Protein AF-A0A9E5YKW2-F1 (afdb_monomer)

Sequence (56 aa):
MNSTESILEQYREADFERRLNLFLECPALRTRFVEIDQSESSGSSFTGSIPKRCCS

pLDDT: mean 81.04, std 17.07, range [46.59, 96.25]

Structure (mmCIF, N/CA/C/O backbone):
data_AF-A0A9E5YKW2-F1
#
_entry.id   AF-A0A9E5YKW2-F1
#
loop_
_atom_site.group_PDB
_atom_site.id
_atom_site.type_symbol
_atom_site.label_atom_id
_atom_site.label_alt_id
_atom_site.label_comp_id
_atom_site.label_asym_id
_atom_site.label_entity_id
_atom_site.label_seq_id
_atom_site.pdbx_PDB_ins_code
_atom_site.Cartn_x
_atom_site.Cartn_y
_atom_site.Cartn_z
_atom_site.occupancy
_atom_site.B_iso_or_equiv
_atom_site.auth_seq_id
_atom_site.auth_comp_id
_atom_site.auth_asym_id
_atom_site.auth_atom_id
_atom_site.pdbx_PDB_model_num
ATOM 1 N N . MET A 1 1 ? 5.022 -1.714 19.933 1.00 51.34 1 MET A N 1
ATOM 2 C CA . MET A 1 1 ? 4.392 -0.803 18.955 1.00 51.34 1 MET A CA 1
ATOM 3 C C . MET A 1 1 ? 5.424 -0.544 17.886 1.00 51.34 1 MET A C 1
ATOM 5 O O . MET A 1 1 ? 6.443 0.053 18.201 1.00 51.34 1 MET A O 1
ATOM 9 N N . ASN A 1 2 ? 5.218 -1.061 16.678 1.00 62.97 2 ASN A N 1
ATOM 10 C CA . ASN A 1 2 ? 6.113 -0.744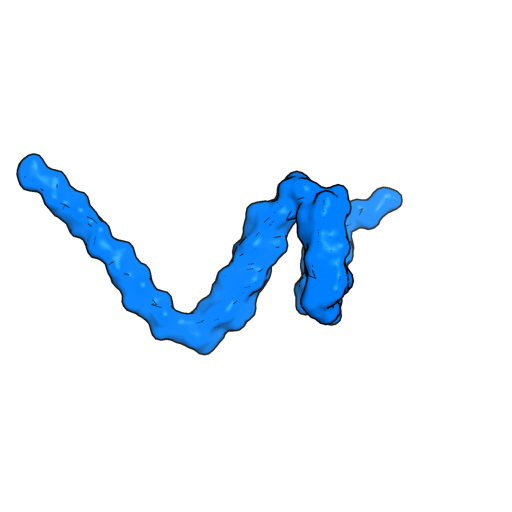 15.572 1.00 62.97 2 ASN A CA 1
ATOM 11 C C . ASN A 1 2 ? 5.863 0.720 15.220 1.00 62.97 2 ASN A C 1
ATOM 13 O O . ASN A 1 2 ? 4.724 1.102 14.950 1.00 62.97 2 ASN A O 1
ATOM 17 N N . SER A 1 3 ? 6.899 1.547 15.307 1.00 85.25 3 SER A N 1
ATOM 18 C CA . SER A 1 3 ? 6.809 2.947 14.909 1.00 85.25 3 SER A CA 1
ATOM 19 C C . SER A 1 3 ? 6.411 3.030 13.438 1.00 85.25 3 SER A C 1
ATOM 21 O O . SER A 1 3 ? 6.810 2.178 12.644 1.00 85.25 3 SER A O 1
ATOM 23 N N . THR A 1 4 ? 5.665 4.068 13.063 1.00 88.31 4 THR A N 1
ATOM 24 C CA . THR A 1 4 ? 5.258 4.315 11.672 1.00 88.31 4 THR A CA 1
ATOM 25 C C . THR A 1 4 ? 6.422 4.176 10.689 1.00 88.31 4 THR A C 1
ATOM 27 O O . THR A 1 4 ? 6.271 3.547 9.648 1.00 88.31 4 THR A O 1
ATOM 30 N N . GLU A 1 5 ? 7.603 4.685 11.046 1.00 89.25 5 GLU A N 1
ATOM 31 C CA . GLU A 1 5 ? 8.808 4.573 10.218 1.00 89.25 5 GLU A CA 1
ATOM 32 C C . GLU A 1 5 ? 9.255 3.125 9.987 1.00 89.25 5 GLU A C 1
ATOM 34 O O . GLU A 1 5 ? 9.577 2.763 8.862 1.00 89.25 5 GLU A O 1
ATOM 39 N N . SER A 1 6 ? 9.172 2.262 11.003 1.00 92.25 6 SER A N 1
ATOM 40 C CA . SER A 1 6 ? 9.527 0.842 10.870 1.00 92.25 6 SER A CA 1
ATOM 41 C C . SER A 1 6 ? 8.571 0.088 9.940 1.00 92.25 6 SER A C 1
ATOM 43 O O . SER A 1 6 ? 8.975 -0.858 9.269 1.00 92.25 6 SER A O 1
ATOM 45 N N . ILE A 1 7 ? 7.301 0.498 9.873 1.00 92.81 7 ILE A N 1
ATOM 46 C CA . ILE A 1 7 ? 6.325 -0.091 8.945 1.00 92.81 7 ILE A CA 1
ATOM 47 C C . ILE A 1 7 ? 6.607 0.368 7.508 1.00 92.81 7 ILE A C 1
ATOM 49 O O . ILE A 1 7 ? 6.504 -0.428 6.577 1.00 92.81 7 ILE A O 1
ATOM 53 N 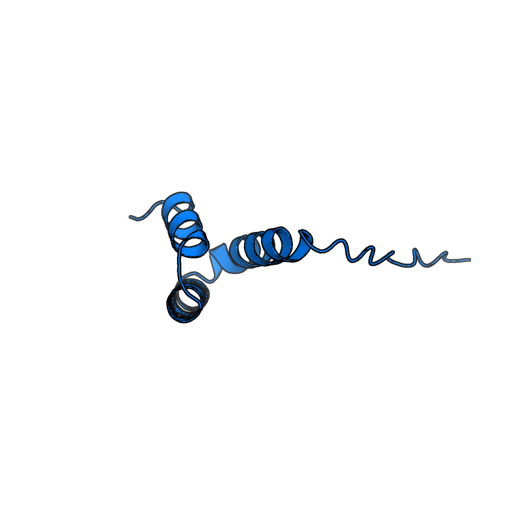N . LEU A 1 8 ? 6.980 1.637 7.320 1.00 93.19 8 LEU A N 1
ATOM 54 C CA . LEU A 1 8 ? 7.341 2.175 6.005 1.00 93.19 8 LEU A CA 1
ATOM 55 C C . LEU A 1 8 ? 8.635 1.556 5.464 1.00 93.19 8 LEU A C 1
ATOM 57 O O . LEU A 1 8 ? 8.712 1.270 4.272 1.00 93.19 8 LEU A O 1
ATOM 61 N N . GLU A 1 9 ? 9.620 1.322 6.329 1.00 93.81 9 GLU A N 1
ATOM 62 C CA . GLU A 1 9 ? 10.859 0.626 5.971 1.00 93.81 9 GLU A CA 1
ATOM 63 C C . GLU A 1 9 ? 10.575 -0.824 5.560 1.00 93.81 9 GLU A C 1
ATOM 65 O O . GLU A 1 9 ? 10.923 -1.223 4.449 1.00 93.81 9 GLU A O 1
ATOM 70 N N . GLN A 1 10 ? 9.796 -1.557 6.368 1.00 93.75 10 GLN A N 1
ATOM 71 C CA . GLN A 1 10 ? 9.337 -2.905 6.014 1.00 93.75 10 GLN A CA 1
ATOM 72 C C . GLN A 1 10 ? 8.578 -2.934 4.687 1.00 93.75 10 GLN A C 1
ATOM 74 O O . GLN A 1 10 ? 8.765 -3.861 3.911 1.00 93.75 10 GLN A O 1
ATOM 79 N N . TYR A 1 11 ? 7.734 -1.939 4.403 1.00 94.62 11 TYR A N 1
ATOM 80 C CA . TYR A 1 11 ? 7.029 -1.844 3.123 1.00 94.62 11 TYR A CA 1
ATOM 81 C C . TYR A 1 11 ? 7.985 -1.626 1.942 1.00 94.62 11 TYR A C 1
ATOM 83 O O . TYR A 1 11 ? 7.744 -2.141 0.850 1.00 94.62 11 TYR A O 1
ATOM 91 N N . ARG A 1 12 ? 9.066 -0.862 2.140 1.00 91.94 12 ARG A N 1
ATOM 92 C CA . ARG A 1 12 ? 10.041 -0.567 1.085 1.00 91.94 12 ARG A CA 1
AT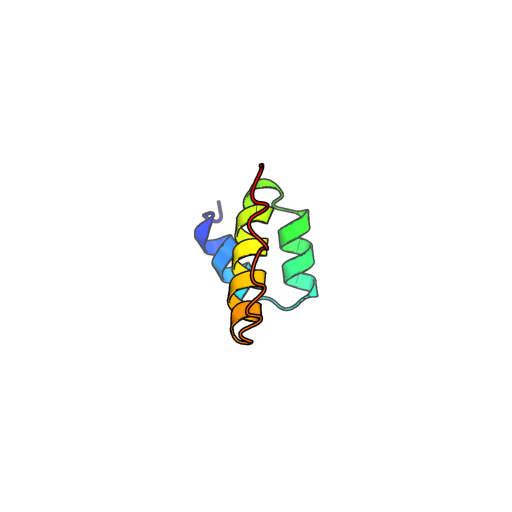OM 93 C C . ARG A 1 12 ? 10.859 -1.803 0.707 1.00 91.94 12 ARG A C 1
ATOM 95 O O . ARG A 1 12 ? 11.077 -2.018 -0.477 1.00 91.94 12 ARG A O 1
ATOM 102 N N . GLU A 1 13 ? 11.252 -2.613 1.687 1.00 93.81 13 GLU A N 1
ATOM 103 C CA . GLU A 1 13 ? 12.041 -3.839 1.474 1.00 93.81 13 GLU A CA 1
ATOM 104 C C . GLU A 1 13 ? 11.188 -5.084 1.168 1.00 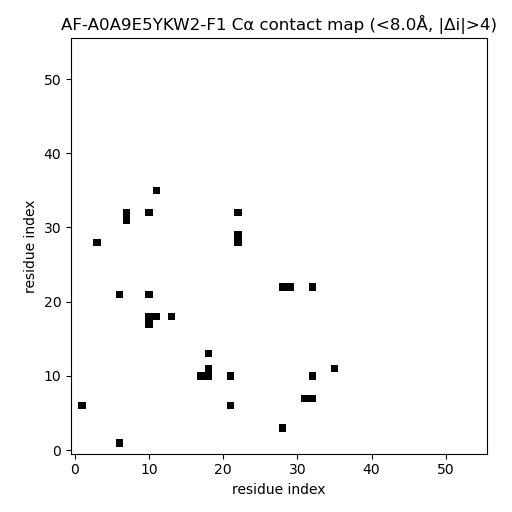93.81 13 GLU A C 1
ATOM 106 O O . GLU A 1 13 ? 11.712 -6.120 0.768 1.00 93.81 13 GLU A O 1
ATOM 111 N N . ALA A 1 14 ? 9.874 -4.998 1.372 1.00 94.06 14 ALA A N 1
ATOM 112 C CA . ALA A 1 14 ? 8.934 -6.096 1.199 1.00 94.06 14 ALA A CA 1
ATOM 113 C C . ALA A 1 14 ? 8.641 -6.445 -0.267 1.00 94.06 14 ALA A C 1
ATOM 115 O O . ALA A 1 14 ? 8.446 -5.573 -1.115 1.00 94.06 14 ALA A O 1
ATOM 116 N N . ASP A 1 15 ? 8.430 -7.738 -0.516 1.00 94.44 15 ASP A N 1
ATOM 117 C CA . ASP A 1 15 ? 7.816 -8.239 -1.744 1.00 94.44 15 ASP A CA 1
ATOM 118 C C . ASP A 1 15 ? 6.343 -7.822 -1.882 1.00 94.44 15 ASP A C 1
ATOM 120 O O . ASP A 1 15 ? 5.680 -7.421 -0.920 1.00 94.44 15 ASP A O 1
ATOM 124 N N . PHE A 1 16 ? 5.791 -7.998 -3.085 1.00 91.38 16 PHE A N 1
ATOM 125 C CA . PHE A 1 16 ? 4.421 -7.606 -3.429 1.00 91.38 16 PHE A CA 1
ATOM 126 C C . PHE A 1 16 ? 3.355 -8.123 -2.447 1.00 91.38 16 PHE A C 1
ATOM 128 O O . PHE A 1 16 ? 2.500 -7.358 -2.004 1.00 91.38 16 PHE A O 1
ATOM 135 N N . GLU A 1 17 ? 3.410 -9.403 -2.065 1.00 96.25 17 GLU A N 1
ATOM 136 C CA . GLU A 1 17 ? 2.438 -9.988 -1.131 1.00 96.25 17 GLU A CA 1
ATOM 137 C C . GLU A 1 17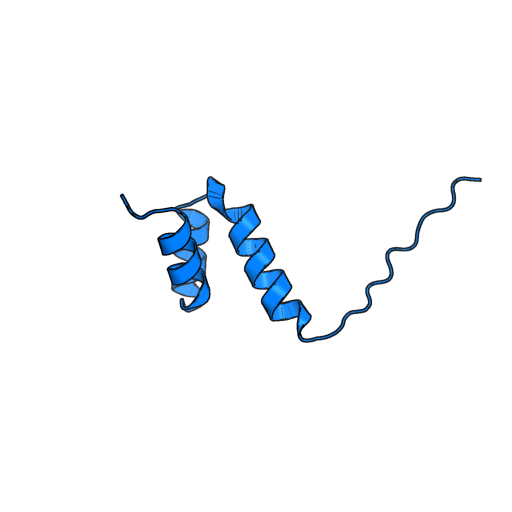 ? 2.507 -9.316 0.247 1.00 96.25 17 GLU A C 1
ATOM 139 O O . GLU A 1 17 ? 1.489 -8.991 0.863 1.00 96.25 17 GLU A O 1
ATOM 144 N N . ARG A 1 18 ? 3.721 -9.055 0.731 1.00 94.44 18 ARG A N 1
ATOM 145 C CA . ARG A 1 18 ? 3.957 -8.432 2.032 1.00 94.44 18 ARG A CA 1
ATOM 146 C C . ARG A 1 18 ? 3.559 -6.951 2.008 1.00 94.44 18 ARG A 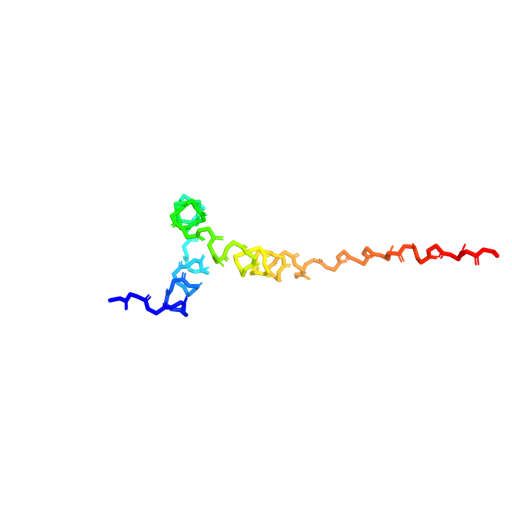C 1
ATOM 148 O O . ARG A 1 18 ? 2.913 -6.490 2.948 1.00 94.44 18 ARG A O 1
ATOM 155 N N . ARG A 1 19 ? 3.832 -6.239 0.909 1.00 94.88 19 ARG A N 1
ATOM 156 C CA . ARG A 1 19 ? 3.325 -4.880 0.651 1.00 94.88 19 ARG A CA 1
ATOM 157 C C . ARG A 1 19 ? 1.802 -4.821 0.681 1.00 94.88 19 ARG A C 1
ATOM 159 O O . ARG A 1 19 ? 1.240 -3.962 1.358 1.00 94.88 19 ARG A O 1
ATOM 166 N N . LEU A 1 20 ? 1.131 -5.749 -0.003 1.00 95.19 20 LEU A N 1
ATOM 167 C CA . LEU A 1 20 ? -0.329 -5.817 -0.026 1.00 95.19 20 LEU A CA 1
ATOM 168 C C . LEU A 1 20 ? -0.898 -6.025 1.382 1.00 95.19 20 LEU A C 1
ATOM 170 O O . LEU A 1 20 ? -1.813 -5.305 1.778 1.00 95.19 20 LEU A O 1
ATOM 174 N N . ASN A 1 21 ? -0.329 -6.951 2.157 1.00 95.88 21 ASN A N 1
ATOM 175 C CA . ASN A 1 21 ? -0.748 -7.170 3.542 1.00 95.88 21 ASN A CA 1
ATOM 176 C C . ASN A 1 21 ? -0.597 -5.894 4.387 1.00 95.88 21 ASN A C 1
ATOM 178 O O . ASN A 1 21 ? -1.573 -5.441 4.982 1.00 95.88 21 ASN A O 1
ATOM 182 N N . LEU A 1 22 ? 0.565 -5.233 4.339 1.00 94.56 22 LEU A N 1
ATOM 183 C CA . LEU A 1 22 ? 0.798 -3.973 5.058 1.00 94.56 22 LEU A CA 1
ATOM 184 C C . LEU A 1 22 ? -0.181 -2.863 4.638 1.00 94.56 22 LEU A C 1
ATOM 186 O O 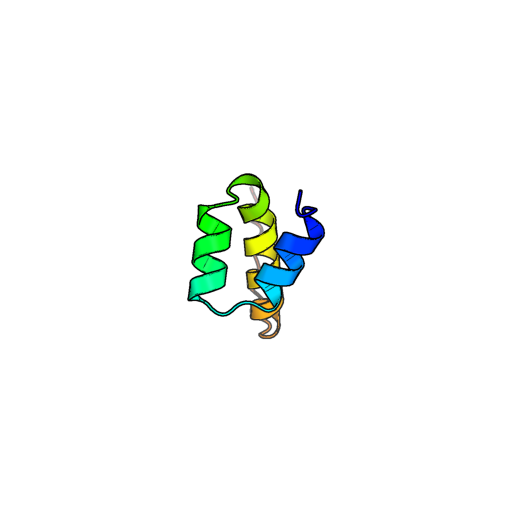. LEU A 1 22 ? -0.670 -2.106 5.479 1.00 94.56 22 LEU A O 1
ATOM 190 N N . PHE A 1 23 ? -0.517 -2.781 3.350 1.00 93.81 23 PHE A N 1
ATOM 191 C CA . PHE A 1 23 ? -1.485 -1.818 2.823 1.00 93.81 23 PHE A CA 1
ATOM 192 C C . PHE A 1 23 ? -2.918 -2.069 3.326 1.00 93.81 23 PHE A C 1
ATOM 194 O O . PHE A 1 23 ? -3.696 -1.124 3.541 1.00 93.81 23 PHE A O 1
ATOM 201 N N . LEU A 1 24 ? -3.286 -3.339 3.509 1.00 94.56 24 LEU A N 1
ATOM 202 C CA . LEU A 1 24 ? -4.582 -3.744 4.050 1.00 94.56 24 LEU A CA 1
ATOM 203 C C . LEU A 1 24 ? -4.653 -3.529 5.567 1.00 94.56 24 LEU A C 1
ATOM 205 O O . LEU A 1 24 ? -5.656 -2.993 6.040 1.00 94.56 24 LEU A O 1
ATOM 209 N N . GLU A 1 25 ? -3.592 -3.867 6.301 1.00 93.62 25 GLU A N 1
ATOM 210 C CA . GLU A 1 25 ? -3.518 -3.745 7.763 1.00 93.62 25 GLU A CA 1
ATOM 211 C C . GLU A 1 25 ? -3.382 -2.291 8.244 1.00 93.62 25 GLU A C 1
ATOM 213 O O . GLU A 1 25 ? -3.911 -1.939 9.299 1.00 93.62 25 GLU A O 1
ATOM 218 N N . CYS A 1 26 ? -2.705 -1.425 7.478 1.00 91.88 26 CYS A N 1
ATOM 219 C CA . CYS A 1 26 ? -2.391 -0.050 7.882 1.00 91.88 26 CYS A CA 1
ATOM 220 C C . CYS A 1 26 ? -3.049 1.005 6.967 1.00 91.88 26 CYS A C 1
ATOM 222 O O . CYS A 1 26 ? -2.354 1.691 6.208 1.00 91.88 26 CYS A O 1
ATOM 224 N N . PRO A 1 27 ? -4.377 1.227 7.053 1.00 9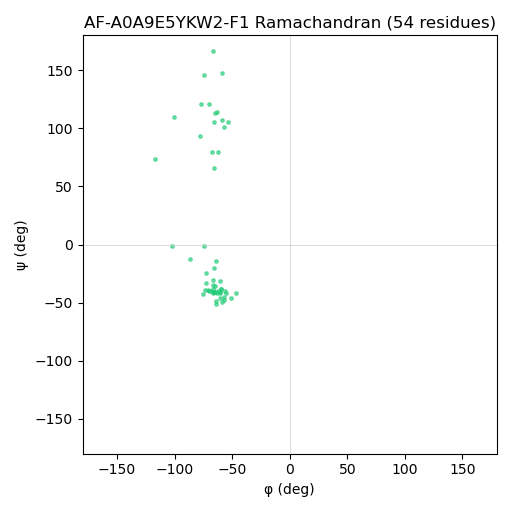1.62 27 PRO A N 1
ATOM 225 C CA . PRO A 1 27 ? -5.078 2.193 6.204 1.00 91.62 27 PRO A CA 1
ATOM 226 C C . PRO A 1 27 ? -4.579 3.637 6.374 1.00 91.62 27 PRO A C 1
ATOM 228 O O . PRO A 1 27 ? -4.552 4.390 5.403 1.00 91.62 27 PRO A O 1
ATOM 231 N N . ALA A 1 28 ? -4.123 4.012 7.575 1.00 93.50 28 ALA A N 1
ATOM 232 C CA . ALA A 1 28 ? -3.580 5.343 7.864 1.00 93.50 28 ALA A CA 1
ATOM 233 C C . ALA A 1 28 ? -2.268 5.652 7.115 1.00 93.50 28 ALA A C 1
ATOM 235 O O . ALA A 1 28 ? -1.914 6.817 6.954 1.00 93.50 28 ALA A O 1
ATOM 236 N N . LEU A 1 29 ? -1.551 4.622 6.652 1.00 93.44 29 LEU A N 1
ATOM 237 C CA . LEU A 1 29 ? -0.257 4.759 5.977 1.00 93.44 29 LEU A CA 1
ATOM 238 C C . LEU A 1 29 ? -0.351 4.614 4.456 1.00 93.44 29 LEU A C 1
ATOM 240 O O . LEU A 1 29 ? 0.651 4.790 3.771 1.00 93.44 29 LEU A O 1
ATOM 244 N N . ARG A 1 30 ? -1.545 4.368 3.902 1.00 93.75 30 ARG A N 1
ATOM 245 C CA . ARG A 1 30 ? -1.743 4.167 2.456 1.00 93.75 30 ARG A CA 1
ATOM 246 C C . ARG A 1 30 ? -1.223 5.316 1.609 1.00 93.75 30 ARG A C 1
ATOM 248 O O . ARG A 1 30 ? -0.580 5.060 0.599 1.00 93.75 30 ARG A O 1
ATOM 255 N N . THR A 1 31 ? -1.441 6.561 2.033 1.00 94.19 31 THR A N 1
ATOM 256 C CA . THR A 1 31 ? -0.897 7.734 1.332 1.00 94.19 31 THR A CA 1
ATOM 257 C C . THR A 1 31 ? 0.624 7.646 1.219 1.00 94.19 31 THR A C 1
ATOM 259 O O . THR A 1 31 ? 1.165 7.816 0.134 1.00 94.19 31 THR A O 1
ATOM 262 N N . ARG A 1 32 ? 1.303 7.273 2.311 1.00 94.06 32 ARG A N 1
ATOM 263 C CA . ARG A 1 32 ? 2.762 7.115 2.348 1.00 94.06 32 ARG A CA 1
ATOM 264 C C . ARG A 1 32 ? 3.239 5.933 1.505 1.00 94.06 32 ARG A C 1
ATOM 266 O O . ARG A 1 32 ? 4.237 6.059 0.807 1.00 94.06 32 ARG A O 1
ATOM 273 N N . PHE A 1 33 ? 2.522 4.809 1.525 1.00 94.12 33 PHE A N 1
ATOM 274 C CA . PHE A 1 33 ? 2.821 3.657 0.669 1.00 94.12 33 PHE A CA 1
ATOM 275 C C . PHE A 1 33 ? 2.725 4.006 -0.823 1.00 94.12 33 PHE A C 1
ATOM 277 O O . PHE A 1 33 ? 3.605 3.634 -1.593 1.00 94.12 33 PHE A O 1
ATOM 284 N N . VAL A 1 34 ? 1.705 4.774 -1.221 1.00 92.38 34 VAL A N 1
ATOM 285 C CA . VAL A 1 34 ? 1.545 5.251 -2.604 1.00 92.38 34 VAL A CA 1
ATOM 286 C C . VAL A 1 34 ? 2.657 6.226 -2.993 1.00 92.38 34 VAL A C 1
ATOM 288 O O . VAL A 1 34 ? 3.173 6.124 -4.100 1.00 92.38 34 VAL A O 1
ATOM 291 N N . GLU A 1 35 ? 3.066 7.138 -2.105 1.00 93.50 35 GLU A N 1
ATOM 292 C CA . GLU A 1 35 ? 4.203 8.038 -2.360 1.00 93.50 35 GLU A CA 1
ATOM 293 C C . GLU A 1 35 ? 5.509 7.262 -2.605 1.00 93.50 35 GLU A C 1
ATOM 295 O O . GLU A 1 35 ? 6.300 7.650 -3.468 1.00 93.50 35 GLU A O 1
ATOM 300 N N . ILE A 1 36 ? 5.731 6.158 -1.879 1.00 91.31 36 ILE A N 1
ATOM 301 C CA . ILE A 1 36 ? 6.884 5.267 -2.087 1.00 91.31 36 ILE A CA 1
ATOM 302 C C . ILE A 1 36 ? 6.805 4.623 -3.474 1.00 91.31 36 ILE A C 1
ATOM 304 O O . ILE A 1 36 ? 7.753 4.746 -4.244 1.00 91.31 36 ILE A O 1
ATOM 308 N N . ASP A 1 37 ? 5.667 4.016 -3.816 1.00 90.25 37 ASP A N 1
ATOM 309 C CA . ASP A 1 37 ? 5.463 3.331 -5.101 1.00 90.25 37 ASP A CA 1
ATOM 310 C C . ASP A 1 37 ? 5.615 4.302 -6.292 1.00 90.25 37 ASP A C 1
ATOM 312 O O . ASP A 1 37 ? 6.294 4.018 -7.280 1.00 90.25 37 ASP A O 1
ATOM 316 N N . GLN A 1 38 ? 5.080 5.521 -6.154 1.00 88.12 38 GLN A N 1
ATOM 317 C CA . GLN A 1 38 ? 5.250 6.601 -7.130 1.00 88.12 38 GLN A CA 1
ATOM 318 C C . GLN A 1 38 ? 6.704 7.060 -7.249 1.00 88.12 38 GLN A C 1
ATOM 320 O O . GLN A 1 38 ? 7.168 7.302 -8.362 1.00 88.12 38 GLN A O 1
ATOM 325 N N . SER A 1 39 ? 7.430 7.169 -6.134 1.00 85.50 39 SER A N 1
ATOM 326 C CA . SER A 1 39 ? 8.843 7.562 -6.140 1.00 85.50 39 SER A CA 1
ATOM 327 C C . SER A 1 39 ? 9.717 6.502 -6.814 1.00 85.50 39 SER A C 1
ATOM 329 O O . SER A 1 39 ? 10.565 6.848 -7.635 1.00 85.50 39 SER A O 1
ATOM 331 N N . GLU A 1 40 ? 9.469 5.219 -6.546 1.00 80.25 40 GLU A N 1
ATOM 332 C CA . GLU A 1 40 ? 10.165 4.102 -7.201 1.00 80.25 40 GLU A CA 1
ATOM 333 C C . GLU A 1 40 ? 9.843 4.029 -8.698 1.00 80.25 40 GLU A C 1
ATOM 335 O O . GLU A 1 40 ? 10.740 3.857 -9.525 1.00 80.25 40 GLU A O 1
ATOM 340 N N . SER A 1 41 ? 8.580 4.253 -9.071 1.00 72.00 41 SER A N 1
ATOM 341 C CA . SER A 1 41 ? 8.165 4.265 -10.475 1.00 72.00 41 SER A CA 1
ATOM 342 C C 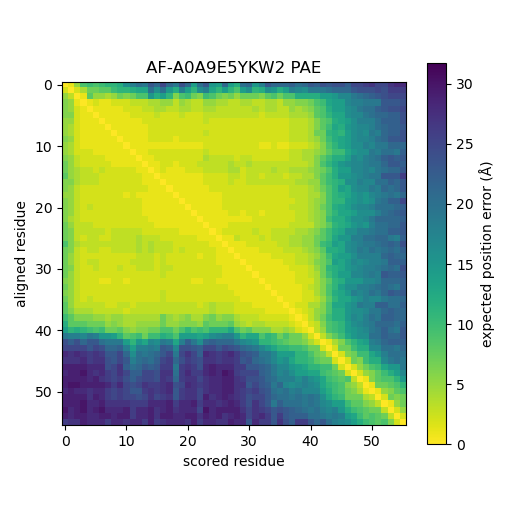. SER A 1 41 ? 8.638 5.516 -11.232 1.00 72.00 41 SER A C 1
ATOM 344 O O . SER A 1 41 ? 8.806 5.467 -12.453 1.00 72.00 41 SER A O 1
ATOM 346 N N . SER A 1 42 ? 8.892 6.631 -10.535 1.00 58.88 42 SER A N 1
ATOM 347 C CA . SER A 1 42 ? 9.355 7.900 -11.124 1.00 58.88 42 SER A CA 1
ATOM 348 C C . SER A 1 42 ? 10.826 7.905 -11.569 1.00 58.88 42 SER A C 1
ATOM 350 O O . SER A 1 42 ? 11.278 8.870 -12.188 1.00 58.88 42 SER A O 1
ATOM 352 N N . GLY A 1 43 ? 11.553 6.797 -11.367 1.00 54.03 43 GLY A N 1
ATOM 353 C CA . GLY A 1 43 ? 12.821 6.520 -12.054 1.00 54.03 43 GLY A CA 1
ATOM 354 C C . GLY A 1 43 ? 12.679 6.361 -13.577 1.00 54.03 43 GLY A C 1
ATOM 355 O O . GLY A 1 43 ? 13.671 6.440 -14.300 1.00 54.03 43 GLY A O 1
ATOM 356 N N . SER A 1 44 ? 11.454 6.203 -14.089 1.00 51.38 44 SER A N 1
ATOM 357 C CA . SER A 1 44 ? 11.128 6.446 -15.492 1.00 51.38 44 SER A CA 1
ATOM 358 C C . SER A 1 44 ? 10.462 7.815 -15.585 1.00 51.38 44 SER A C 1
ATOM 360 O O . SER A 1 44 ? 9.352 8.005 -15.091 1.00 51.38 44 SER A O 1
ATOM 362 N N . SER A 1 45 ? 11.156 8.796 -16.163 1.00 46.59 45 SER A N 1
ATOM 363 C CA . SER A 1 45 ? 10.645 10.151 -16.368 1.00 46.59 45 SER A CA 1
ATOM 364 C C . SER A 1 45 ? 9.422 10.147 -17.290 1.00 46.59 45 SER A C 1
ATOM 366 O O . SER A 1 45 ? 9.522 10.484 -18.468 1.00 46.59 45 SER A O 1
ATOM 368 N N . PHE A 1 46 ? 8.243 9.808 -16.774 1.00 54.84 46 PHE A N 1
ATOM 369 C CA . PHE A 1 46 ? 7.009 10.199 -17.428 1.00 54.84 46 PHE A CA 1
ATOM 370 C C . PHE A 1 46 ? 6.780 11.665 -17.079 1.00 54.84 46 PHE A C 1
ATOM 372 O O . PHE A 1 46 ? 6.223 12.011 -16.037 1.00 54.84 46 PHE A O 1
ATOM 379 N N . THR A 1 47 ? 7.255 12.542 -17.961 1.00 55.34 47 THR A N 1
ATOM 380 C CA . THR A 1 47 ? 6.888 13.956 -18.024 1.00 55.34 47 THR A CA 1
ATOM 381 C C . THR A 1 47 ? 5.410 14.067 -18.407 1.00 55.34 47 THR A C 1
ATOM 383 O O . THR A 1 47 ? 5.038 14.559 -19.471 1.00 55.34 47 THR A O 1
ATOM 386 N N . GLY A 1 48 ? 4.533 13.598 -17.520 1.00 49.84 48 GLY A N 1
ATOM 387 C CA . GLY A 1 48 ? 3.107 13.862 -17.563 1.00 49.84 48 GLY A CA 1
ATOM 388 C C . GLY A 1 48 ? 2.890 15.341 -17.285 1.00 49.84 48 GLY A C 1
ATOM 389 O O . GLY A 1 48 ? 2.590 15.737 -16.163 1.00 49.84 48 GLY A O 1
ATOM 390 N N . SER A 1 49 ? 3.103 16.167 -18.307 1.00 48.81 49 SER A N 1
ATOM 391 C CA . SER A 1 49 ? 2.716 17.569 -18.321 1.00 48.81 49 SER A CA 1
ATOM 392 C C . SER A 1 49 ? 1.235 17.633 -17.981 1.00 48.81 49 SER A C 1
ATOM 394 O O . SER A 1 49 ? 0.405 17.287 -18.815 1.00 48.81 49 SER A O 1
ATOM 396 N N . ILE A 1 50 ? 0.887 18.047 -16.762 1.00 62.81 50 ILE A N 1
ATOM 397 C CA . ILE A 1 50 ? -0.498 18.378 -16.437 1.00 62.81 50 ILE A CA 1
ATOM 398 C C . ILE A 1 50 ? -0.859 19.574 -17.330 1.00 62.81 50 ILE A C 1
ATOM 400 O O . ILE A 1 50 ? -0.250 20.640 -17.165 1.00 62.81 50 ILE A O 1
ATOM 404 N N . PRO A 1 51 ? -1.797 19.453 -18.293 1.00 54.84 51 PRO A N 1
ATOM 405 C CA . PRO A 1 51 ? -2.263 20.615 -19.021 1.00 54.84 51 PRO A CA 1
ATOM 406 C C . PRO A 1 51 ? -3.000 21.501 -18.019 1.00 54.84 51 PRO A C 1
ATOM 408 O O . PRO A 1 51 ? -4.106 21.214 -17.565 1.00 54.84 51 PRO A O 1
ATOM 411 N N . LYS A 1 52 ? -2.334 22.589 -17.646 1.00 66.19 52 LYS A N 1
ATOM 412 C CA . LYS A 1 52 ? -2.907 23.731 -16.943 1.00 66.19 52 LYS A CA 1
ATOM 413 C C . LYS A 1 52 ? -4.046 24.241 -17.824 1.00 66.19 52 LYS A C 1
ATOM 415 O O . LYS A 1 52 ? -3.798 24.867 -18.851 1.00 66.19 52 LYS A O 1
ATOM 420 N N . ARG A 1 53 ? -5.291 23.900 -17.466 1.00 60.97 53 ARG A N 1
ATOM 421 C CA . ARG A 1 53 ? -6.483 24.497 -18.077 1.00 60.97 53 ARG A CA 1
ATOM 422 C C . ARG A 1 53 ? -6.390 25.999 -17.830 1.00 60.97 53 ARG A C 1
ATOM 424 O O . ARG A 1 53 ? -6.563 26.446 -16.701 1.00 60.97 53 ARG A O 1
ATOM 431 N N . CYS A 1 54 ? -6.095 26.762 -18.876 1.00 58.22 54 CYS A N 1
ATOM 432 C CA . CYS A 1 54 ? -6.393 28.183 -18.896 1.00 58.22 54 CYS A CA 1
ATOM 433 C C . CYS A 1 54 ? -7.921 28.310 -18.858 1.00 58.22 54 CYS A C 1
ATOM 435 O O . CYS A 1 54 ? -8.595 27.874 -19.791 1.00 58.22 54 CYS A O 1
ATOM 437 N N . CYS A 1 55 ? -8.468 28.847 -17.769 1.00 55.78 55 CYS A N 1
ATOM 438 C CA . CYS A 1 55 ? -9.807 29.419 -17.806 1.00 55.78 55 CYS A CA 1
ATOM 439 C C . CYS A 1 55 ? -9.688 30.788 -18.488 1.00 55.78 55 CYS A C 1
ATOM 441 O O . CYS A 1 55 ? -8.881 31.611 -18.053 1.00 55.78 55 CYS A O 1
ATOM 443 N N . SER A 1 56 ? -10.414 30.937 -19.601 1.00 63.28 56 SER A N 1
ATOM 444 C CA . SER A 1 56 ? -10.621 32.185 -20.347 1.00 63.28 56 SER A CA 1
ATOM 445 C C . SER A 1 56 ? -11.268 33.278 -19.511 1.00 63.28 56 SER A C 1
ATOM 447 O O . SER A 1 56 ? -12.010 32.930 -18.565 1.00 63.28 56 SER A O 1
#

Radius of gyration: 15.4 Å; Cα contacts (8 Å, |Δi|>4): 15; chains: 1; bounding box: 23×42×39 Å

Mean predicted aligned error: 10.19 Å

Solvent-accessible surface area (backbone atoms only — not comparable to full-atom values): 3577 Å² total; per-residue (Å²): 132,83,51,70,66,58,53,52,50,50,44,70,77,38,55,71,70,57,31,51,49,51,48,68,76,36,65,91,46,39,70,59,54,48,53,49,54,50,56,65,56,51,78,52,83,75,80,73,73,75,80,77,78,79,79,130

Foldseek 3Di:
DQPPVNLLVCLLPDDPVSVVVSCVVCVVCVVVSVVSVCVVVCVPPPPPPPPPPPDD

Nearest PDB structures (foldseek):
  1hf8-assembly1_A  TM=3.282E-01  e=7.043E+00  Rattus norvegicus

Secondary structure (DSSP, 8-state):
---HHHHHHHHHH--HHHHHHHHHH-GGGHHHHHHHHHHHHTTS------------